Protein AF-A0A852WJI4-F1 (afdb_monomer)

Mean predicted aligned error: 8.85 Å

Sequence (133 aa):
MSVLEDADSLPRRPGNVPADLWHWIVAEVGIDVAQHVDPQVAVVLAARLATRRGPPGTESAEALRLWPWFIDSSRRLAQQQEMMFIECALAAGWTHDQVRTAVLLDTTVELTEHLTELEHQIFREARPPQPYR

Radius of gyration: 20.09 Å; Cα contacts (8 Å, |Δi|>4): 78; chains: 1; bounding box: 49×46×52 Å

Nearest PDB structures (foldseek):
  6tfi-assembly1_A  TM=3.795E-01  e=8.044E+00  Homo sapiens

Structure (mmCIF, N/CA/C/O backbone):
data_AF-A0A852WJI4-F1
#
_entry.id   AF-A0A852WJI4-F1
#
loop_
_atom_site.group_PDB
_atom_site.id
_atom_site.type_symbol
_atom_site.label_atom_id
_atom_site.label_alt_id
_atom_site.label_comp_id
_atom_site.label_asym_id
_atom_site.label_entity_id
_atom_site.label_seq_id
_atom_site.pdbx_PDB_ins_code
_atom_site.Cartn_x
_atom_site.Cartn_y
_atom_site.Cartn_z
_atom_site.occupancy
_atom_site.B_iso_or_equiv
_atom_site.auth_seq_id
_atom_site.auth_comp_id
_atom_site.auth_asym_id
_atom_site.auth_atom_id
_atom_site.pdbx_PDB_model_num
ATOM 1 N N . MET A 1 1 ? -10.199 32.827 -30.785 1.00 37.84 1 MET A N 1
ATOM 2 C CA . MET A 1 1 ? -9.895 32.525 -29.374 1.00 37.84 1 MET A CA 1
ATOM 3 C C . MET A 1 1 ? -9.259 31.155 -29.352 1.00 37.84 1 MET A C 1
ATOM 5 O O . MET A 1 1 ? -9.922 30.197 -29.724 1.00 37.84 1 MET A O 1
ATOM 9 N N . SER A 1 2 ? -7.954 31.120 -29.089 1.00 39.75 2 SER A N 1
ATOM 10 C CA . SER A 1 2 ? -7.150 29.899 -29.094 1.00 39.75 2 SER A CA 1
ATOM 11 C C . SER A 1 2 ? -7.547 29.063 -27.888 1.00 39.75 2 SER A C 1
ATOM 13 O O . SER A 1 2 ? -7.510 29.564 -26.765 1.00 39.75 2 SER A O 1
ATOM 15 N N . VAL A 1 3 ? -7.985 27.832 -28.136 1.00 44.03 3 VAL A N 1
ATOM 16 C CA . VAL A 1 3 ? -8.167 26.828 -27.091 1.00 44.03 3 VAL A CA 1
ATOM 17 C C . VAL A 1 3 ? -6.778 26.557 -26.530 1.00 44.03 3 VAL A C 1
ATOM 19 O O . VAL A 1 3 ? -5.836 26.347 -27.292 1.00 44.03 3 VAL A O 1
ATOM 22 N N . LEU A 1 4 ? -6.655 26.692 -25.216 1.00 41.69 4 LEU A N 1
ATOM 23 C CA . LEU A 1 4 ? -5.450 26.404 -24.459 1.00 41.69 4 LEU A CA 1
ATOM 24 C C . LEU A 1 4 ? -5.042 24.961 -24.759 1.00 41.69 4 LEU A C 1
ATOM 26 O O . LEU A 1 4 ? -5.759 24.024 -24.418 1.00 41.69 4 LEU A O 1
ATOM 30 N N . GLU A 1 5 ? -3.913 24.805 -25.442 1.00 39.12 5 GLU A N 1
ATOM 31 C CA . GLU A 1 5 ? -3.113 23.595 -25.350 1.00 39.12 5 GLU A CA 1
ATOM 32 C C . GLU A 1 5 ? -2.710 23.482 -23.876 1.00 39.12 5 GLU A C 1
ATOM 34 O O . GLU A 1 5 ? -1.830 24.208 -23.409 1.00 39.12 5 GLU A O 1
ATOM 39 N N . ASP A 1 6 ? -3.413 22.631 -23.125 1.00 39.16 6 ASP A N 1
ATOM 40 C CA . ASP A 1 6 ? -2.960 22.146 -21.824 1.00 39.16 6 ASP A CA 1
ATOM 41 C C . ASP A 1 6 ? -1.696 21.318 -22.071 1.00 39.16 6 ASP A C 1
ATOM 43 O O . ASP A 1 6 ? -1.718 20.096 -22.223 1.00 39.16 6 ASP A O 1
ATOM 47 N N . ALA A 1 7 ? -0.583 22.035 -22.189 1.00 39.41 7 ALA A N 1
ATOM 48 C CA . ALA A 1 7 ? 0.751 21.486 -22.175 1.00 39.41 7 ALA A CA 1
ATOM 49 C C . ALA A 1 7 ? 0.937 20.686 -20.879 1.00 39.41 7 ALA A C 1
ATOM 51 O O . ALA A 1 7 ? 0.795 21.223 -19.780 1.00 39.41 7 ALA A O 1
ATOM 52 N N . ASP A 1 8 ? 1.260 19.404 -21.038 1.00 40.72 8 ASP A N 1
ATOM 53 C CA . ASP A 1 8 ? 1.927 18.565 -20.047 1.00 40.72 8 ASP A CA 1
ATOM 54 C C . ASP A 1 8 ? 1.363 18.643 -18.623 1.00 40.72 8 ASP A C 1
ATOM 56 O O . ASP A 1 8 ? 2.056 18.992 -17.662 1.00 40.72 8 ASP A O 1
ATOM 60 N N . SER A 1 9 ? 0.129 18.175 -18.429 1.00 46.62 9 SER A N 1
ATOM 61 C CA . SER A 1 9 ? -0.174 17.550 -17.139 1.00 46.62 9 SER A CA 1
ATOM 62 C C . SER A 1 9 ? 0.574 16.222 -17.096 1.00 46.62 9 SER A C 1
ATOM 64 O O . SER A 1 9 ? 0.044 15.166 -17.440 1.00 46.62 9 SER A O 1
ATOM 66 N N . LEU A 1 10 ? 1.851 16.299 -16.703 1.00 52.00 10 LEU A N 1
ATOM 67 C CA . LEU A 1 10 ? 2.645 15.129 -16.366 1.00 52.00 10 LEU A CA 1
ATOM 68 C C . LEU A 1 10 ? 1.774 14.198 -15.510 1.00 52.00 10 LEU A C 1
ATOM 70 O O . LEU A 1 10 ? 1.115 14.659 -14.568 1.00 52.00 10 LEU A O 1
ATOM 74 N N . PRO A 1 11 ? 1.746 12.899 -15.824 1.00 57.97 11 PRO A N 1
ATOM 75 C CA . PRO A 1 11 ? 0.970 11.932 -15.076 1.00 57.97 11 PRO A CA 1
ATOM 76 C C . PRO A 1 11 ? 1.196 12.065 -13.578 1.00 57.97 11 PRO A C 1
ATOM 78 O O . PRO A 1 11 ? 2.344 12.119 -13.130 1.00 57.97 11 PRO A O 1
ATOM 81 N N . ARG A 1 12 ? 0.116 12.079 -12.786 1.00 74.44 12 ARG A N 1
ATOM 82 C CA . ARG A 1 12 ? 0.241 12.094 -11.325 1.00 74.44 12 ARG A CA 1
ATOM 83 C C . ARG A 1 12 ? 0.915 10.807 -10.858 1.00 74.44 12 ARG A C 1
ATOM 85 O O . ARG A 1 12 ? 0.272 9.774 -10.704 1.00 74.44 12 ARG A O 1
ATOM 92 N N . ARG A 1 13 ? 2.221 10.896 -10.613 1.00 85.94 13 ARG A N 1
ATOM 93 C CA . ARG A 1 13 ? 2.992 9.905 -9.866 1.00 85.94 13 ARG A CA 1
ATOM 94 C C . ARG A 1 13 ? 2.310 9.672 -8.510 1.00 85.94 13 ARG A C 1
ATOM 96 O O . ARG A 1 13 ? 2.069 10.655 -7.8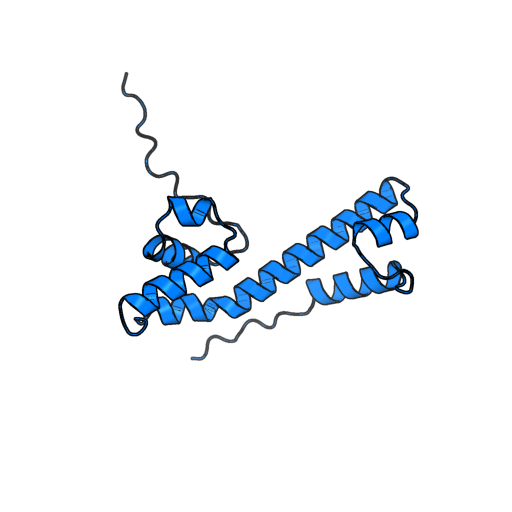00 1.00 85.94 13 ARG A O 1
ATOM 103 N N . PRO A 1 14 ? 2.037 8.421 -8.109 1.00 84.56 14 PRO A N 1
ATOM 104 C CA . PRO A 1 14 ? 1.568 8.135 -6.758 1.00 84.56 14 PRO A CA 1
ATOM 105 C C . PRO A 1 14 ? 2.586 8.628 -5.722 1.00 84.56 14 PRO A C 1
ATOM 107 O O . PRO A 1 14 ? 3.792 8.438 -5.885 1.00 84.56 14 PRO A O 1
ATOM 110 N N . GLY A 1 15 ? 2.118 9.279 -4.653 1.00 81.12 15 GLY A N 1
ATOM 111 C CA . GLY A 1 15 ? 2.992 10.005 -3.720 1.00 81.12 15 GLY A CA 1
ATOM 112 C C . GLY A 1 15 ? 4.092 9.146 -3.079 1.00 81.12 15 GLY A C 1
ATOM 113 O O . GLY A 1 15 ? 5.196 9.640 -2.853 1.00 81.12 15 GLY A O 1
ATOM 114 N N . ASN A 1 16 ? 3.812 7.860 -2.864 1.00 81.75 16 ASN A N 1
ATOM 115 C CA . ASN A 1 16 ? 4.705 6.867 -2.263 1.00 81.75 16 ASN A CA 1
ATOM 116 C C . ASN A 1 16 ? 5.682 6.196 -3.250 1.00 81.75 16 ASN A C 1
ATOM 118 O O . ASN A 1 16 ? 6.584 5.492 -2.807 1.00 81.75 16 ASN A O 1
ATOM 122 N N . VAL A 1 17 ? 5.541 6.388 -4.566 1.00 87.12 17 VAL A N 1
ATOM 123 C CA . VAL A 1 17 ? 6.418 5.756 -5.574 1.00 87.12 17 VAL A CA 1
ATOM 124 C C . VAL A 1 17 ? 7.597 6.682 -5.885 1.00 87.12 17 VAL A C 1
ATOM 126 O O . VAL A 1 17 ? 7.336 7.805 -6.298 1.00 87.12 17 VAL A O 1
ATOM 129 N N . PRO A 1 18 ? 8.876 6.280 -5.7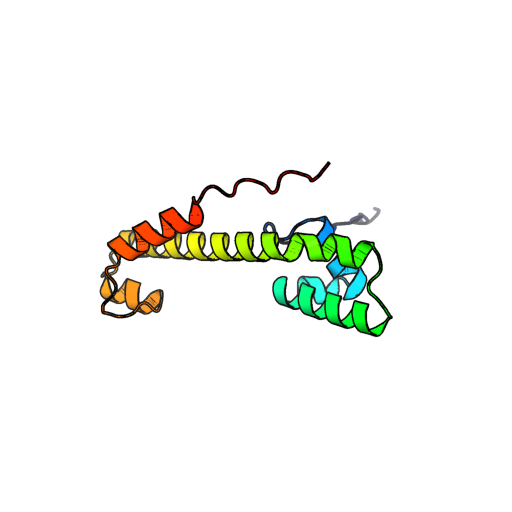70 1.00 89.19 18 PRO A N 1
ATOM 130 C CA . PRO A 1 18 ? 10.019 7.121 -6.154 1.00 89.19 18 PRO A CA 1
ATOM 131 C C . PRO A 1 18 ? 9.909 7.679 -7.578 1.00 89.19 18 PRO A C 1
ATOM 133 O O . PRO A 1 18 ? 9.448 6.978 -8.475 1.00 89.19 18 PRO A O 1
ATOM 136 N N . ALA A 1 19 ? 10.372 8.912 -7.806 1.00 88.88 19 ALA A N 1
ATOM 137 C CA . ALA A 1 19 ? 10.295 9.551 -9.123 1.00 88.88 19 ALA A CA 1
ATOM 138 C C . ALA A 1 19 ? 11.020 8.748 -10.213 1.00 88.88 19 ALA A C 1
ATOM 140 O O . ALA A 1 19 ? 10.416 8.445 -11.237 1.00 88.88 19 ALA A O 1
ATOM 141 N N . ASP A 1 20 ? 12.259 8.326 -9.961 1.00 89.38 20 ASP A N 1
ATOM 142 C CA . ASP A 1 20 ? 13.052 7.574 -10.942 1.00 89.38 20 ASP A CA 1
ATOM 143 C C . ASP A 1 20 ? 12.461 6.186 -11.218 1.00 89.38 20 ASP A C 1
ATOM 145 O O . ASP A 1 20 ? 12.415 5.743 -12.365 1.00 89.38 20 ASP A O 1
ATOM 149 N N . LEU A 1 21 ? 11.916 5.528 -10.185 1.00 90.69 21 LEU A N 1
ATOM 150 C CA . LEU A 1 21 ? 11.190 4.268 -10.354 1.00 90.69 21 LEU A CA 1
ATOM 151 C C . LEU A 1 21 ? 9.935 4.473 -11.214 1.00 90.69 21 LEU A C 1
ATOM 153 O O . LEU A 1 21 ? 9.670 3.674 -12.106 1.00 90.69 21 LEU A O 1
ATOM 157 N N . TRP A 1 22 ? 9.182 5.549 -10.975 1.00 91.44 22 TRP A N 1
ATOM 158 C CA . TRP A 1 22 ? 7.987 5.878 -11.749 1.00 91.44 22 TRP A CA 1
ATOM 159 C C . TRP A 1 22 ? 8.304 6.192 -13.212 1.00 91.44 22 TRP A C 1
ATOM 161 O O . TRP A 1 22 ? 7.644 5.660 -14.101 1.00 91.44 22 TRP A O 1
ATOM 171 N N . HIS A 1 23 ? 9.333 7.000 -13.478 1.00 91.19 23 HIS A N 1
ATOM 172 C CA . HIS A 1 23 ? 9.770 7.291 -14.844 1.00 91.19 23 HIS A CA 1
ATOM 173 C C . HIS A 1 23 ? 10.162 6.017 -15.592 1.00 91.19 23 HIS A C 1
ATOM 175 O O . HIS A 1 23 ? 9.740 5.824 -16.731 1.00 91.19 23 HIS A O 1
ATOM 181 N N . TRP A 1 24 ? 10.898 5.119 -14.934 1.00 92.75 24 TRP A N 1
ATOM 182 C CA . TRP A 1 24 ? 11.266 3.838 -15.526 1.00 92.75 24 TRP A CA 1
ATOM 183 C C . TRP A 1 24 ? 10.049 2.938 -15.793 1.00 92.75 24 TRP A C 1
ATOM 185 O O . TRP A 1 24 ? 9.932 2.389 -16.887 1.00 92.75 24 TRP A O 1
ATOM 195 N N . ILE A 1 25 ? 9.097 2.834 -14.854 1.00 91.94 25 ILE A N 1
ATOM 196 C CA . ILE A 1 25 ? 7.835 2.104 -15.077 1.00 91.94 25 ILE A CA 1
ATOM 197 C C . ILE A 1 25 ? 7.139 2.635 -16.334 1.00 91.94 25 ILE A C 1
ATOM 199 O O . ILE A 1 25 ? 6.809 1.860 -17.230 1.00 91.94 25 ILE A O 1
ATOM 203 N N . VAL A 1 26 ? 6.938 3.953 -16.416 1.00 92.75 26 VAL A N 1
ATOM 204 C CA . VAL A 1 26 ? 6.244 4.596 -17.540 1.00 92.75 26 VAL A CA 1
ATOM 205 C C . VAL A 1 26 ? 6.971 4.345 -18.862 1.00 92.75 26 VAL A C 1
ATOM 207 O O . VAL A 1 26 ? 6.312 4.083 -19.868 1.00 92.75 26 VAL A O 1
ATOM 210 N N . ALA A 1 27 ? 8.306 4.364 -18.864 1.00 90.88 27 ALA A N 1
ATOM 211 C CA . ALA A 1 27 ? 9.109 4.058 -20.045 1.00 90.88 27 ALA A CA 1
ATOM 212 C C . ALA A 1 27 ? 8.955 2.598 -20.513 1.00 90.88 27 ALA A C 1
ATOM 214 O O . ALA A 1 27 ? 8.956 2.330 -21.717 1.00 90.88 27 ALA A O 1
ATOM 215 N N . GLU A 1 28 ? 8.799 1.647 -19.587 1.00 91.88 28 GLU A N 1
ATOM 216 C CA . GLU A 1 28 ? 8.697 0.224 -19.926 1.00 91.88 28 GLU A CA 1
ATOM 217 C C . GLU A 1 28 ? 7.281 -0.218 -20.307 1.00 91.88 28 GLU A C 1
ATOM 219 O O . GLU A 1 28 ? 7.108 -0.897 -21.323 1.00 91.88 28 GLU A O 1
ATOM 224 N N . VAL A 1 29 ? 6.271 0.131 -19.501 1.00 92.12 29 VAL A N 1
ATOM 225 C CA . VAL A 1 29 ? 4.886 -0.351 -19.689 1.00 92.12 29 VAL A CA 1
ATOM 226 C C . VAL A 1 29 ? 3.984 0.644 -20.420 1.00 92.12 29 VAL A C 1
ATOM 228 O O . VAL A 1 29 ? 2.882 0.275 -20.820 1.00 92.12 29 VAL A O 1
ATOM 231 N N . GLY A 1 30 ? 4.442 1.880 -20.627 1.00 91.44 30 GLY A N 1
ATOM 232 C CA . GLY A 1 30 ? 3.624 2.964 -21.161 1.00 91.44 30 GLY A CA 1
ATOM 233 C C . GLY A 1 30 ? 2.712 3.583 -20.102 1.00 91.44 30 GLY A C 1
ATOM 234 O O . GLY A 1 30 ? 2.344 2.955 -19.104 1.00 91.44 30 GLY A O 1
ATOM 235 N N . ILE A 1 31 ? 2.342 4.847 -20.315 1.00 89.06 31 ILE A N 1
ATOM 236 C CA . ILE A 1 31 ? 1.660 5.616 -19.276 1.00 89.06 31 ILE A CA 1
ATOM 237 C C . ILE A 1 31 ? 0.247 5.119 -18.966 1.00 89.06 31 ILE A C 1
ATOM 239 O O . ILE A 1 31 ? -0.134 5.044 -17.798 1.00 89.06 31 ILE A O 1
ATOM 243 N N . ASP A 1 32 ? -0.493 4.719 -19.999 1.00 88.31 32 ASP A N 1
ATOM 2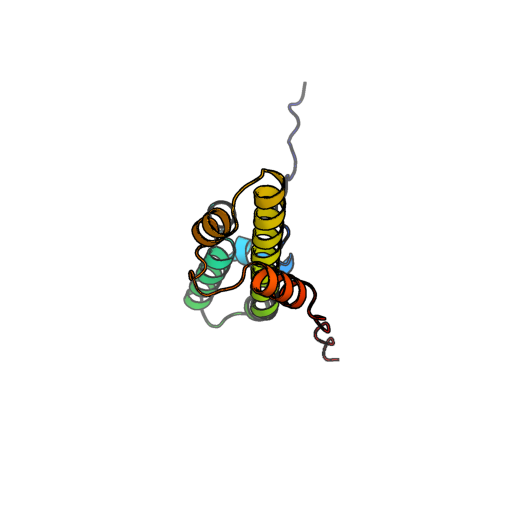44 C CA . ASP A 1 32 ? -1.863 4.235 -19.851 1.00 88.31 32 ASP A CA 1
ATOM 245 C C . ASP A 1 32 ? -1.904 3.008 -18.941 1.00 88.31 32 ASP A C 1
ATOM 247 O O . ASP A 1 32 ? -2.750 2.909 -18.059 1.00 88.31 32 ASP A O 1
ATOM 251 N N . VAL A 1 33 ? -0.942 2.093 -19.083 1.00 88.81 33 VAL A N 1
ATOM 252 C CA . VAL A 1 33 ? -0.851 0.922 -18.206 1.00 88.81 33 VAL A CA 1
ATOM 253 C C . VAL A 1 33 ? -0.455 1.346 -16.797 1.00 88.81 33 VAL A C 1
ATOM 255 O O . VAL A 1 33 ? -1.116 0.949 -15.841 1.00 88.81 33 VAL A O 1
ATOM 258 N N . ALA A 1 34 ? 0.583 2.176 -16.661 1.00 90.44 34 ALA A N 1
ATOM 259 C CA . ALA A 1 34 ? 1.117 2.582 -15.363 1.00 90.44 34 ALA A CA 1
ATOM 260 C C . ALA A 1 34 ? 0.075 3.277 -14.467 1.00 90.44 34 ALA A C 1
ATOM 262 O O . ALA A 1 34 ? 0.108 3.099 -13.253 1.00 90.44 34 ALA A O 1
ATOM 263 N N . GLN A 1 35 ? -0.856 4.043 -15.043 1.00 89.56 35 GLN A N 1
ATOM 264 C CA . GLN A 1 35 ? -1.893 4.761 -14.290 1.00 89.56 35 GLN A CA 1
ATOM 265 C C . GLN A 1 35 ? -3.077 3.892 -13.845 1.00 89.56 35 GLN A C 1
ATOM 267 O O . GLN A 1 35 ? -3.755 4.249 -12.883 1.00 89.56 35 GLN A O 1
ATOM 272 N N . HIS A 1 36 ? -3.355 2.789 -14.544 1.00 89.62 36 HIS A N 1
ATOM 273 C CA . HIS A 1 36 ? -4.554 1.974 -14.311 1.00 89.62 36 HIS A CA 1
ATOM 274 C C . HIS A 1 36 ? -4.288 0.713 -13.486 1.00 89.62 36 HIS A C 1
ATOM 276 O O . HIS A 1 36 ? -5.230 0.006 -13.126 1.00 89.62 36 HIS A O 1
ATOM 282 N N . VAL A 1 37 ? -3.024 0.415 -13.191 1.00 89.81 37 VAL A N 1
ATOM 283 C CA . VAL A 1 37 ? -2.636 -0.736 -12.374 1.00 89.81 37 VAL A CA 1
ATOM 284 C C . VAL A 1 37 ? -2.018 -0.280 -11.064 1.00 89.81 37 VAL A C 1
ATOM 286 O O . VAL A 1 37 ? -1.461 0.812 -10.963 1.00 89.81 37 VAL A O 1
ATOM 289 N N . ASP A 1 38 ? -2.094 -1.147 -10.056 1.00 90.12 38 ASP A N 1
ATOM 290 C CA . ASP A 1 38 ? -1.377 -0.924 -8.808 1.00 90.12 38 ASP A CA 1
ATOM 291 C C . ASP A 1 38 ? 0.127 -0.694 -9.088 1.00 90.12 38 ASP A C 1
ATOM 293 O O . ASP A 1 38 ? 0.723 -1.445 -9.872 1.00 90.12 38 ASP A O 1
ATOM 297 N N . PRO A 1 39 ? 0.778 0.311 -8.477 1.00 89.75 39 PRO A N 1
ATOM 298 C CA . PRO A 1 39 ? 2.161 0.637 -8.811 1.00 89.75 39 PRO A CA 1
ATOM 299 C C . PRO A 1 39 ? 3.163 -0.490 -8.519 1.00 89.75 39 PRO A C 1
ATOM 301 O O . PRO A 1 39 ? 4.176 -0.590 -9.211 1.00 89.75 39 PRO A O 1
ATOM 304 N N . GLN A 1 40 ? 2.900 -1.374 -7.548 1.00 91.75 40 GLN A N 1
ATOM 305 C CA . GLN A 1 40 ? 3.738 -2.556 -7.312 1.00 91.75 40 GLN A CA 1
ATOM 306 C C . GLN A 1 40 ? 3.599 -3.562 -8.458 1.00 91.75 40 GLN A C 1
ATOM 308 O O . GLN A 1 40 ? 4.598 -4.119 -8.919 1.00 91.75 40 GLN A O 1
ATOM 313 N N . VAL A 1 41 ? 2.382 -3.741 -8.979 1.00 92.75 41 VAL A N 1
ATOM 314 C CA . VAL A 1 41 ? 2.136 -4.546 -10.184 1.00 92.75 41 VAL A CA 1
ATOM 315 C C . VAL A 1 41 ? 2.825 -3.922 -11.400 1.00 92.75 41 VAL A C 1
ATOM 317 O O . VAL A 1 41 ? 3.459 -4.641 -12.176 1.00 92.75 41 VAL A O 1
ATOM 320 N N . ALA A 1 42 ? 2.777 -2.594 -11.540 1.00 92.75 42 ALA A N 1
ATOM 321 C CA . ALA A 1 42 ? 3.436 -1.875 -12.628 1.00 92.75 42 ALA A CA 1
ATOM 322 C C . ALA A 1 42 ? 4.954 -2.134 -12.659 1.00 92.75 42 ALA A C 1
ATOM 324 O O . ALA A 1 42 ? 5.503 -2.396 -13.730 1.00 92.75 42 ALA A O 1
ATOM 325 N N . VAL A 1 43 ? 5.623 -2.151 -11.496 1.00 92.31 43 VAL A N 1
ATOM 326 C CA . VAL A 1 43 ? 7.056 -2.497 -11.385 1.00 92.31 43 VAL A CA 1
ATOM 327 C C . VAL A 1 43 ? 7.336 -3.913 -11.882 1.00 92.31 43 VAL A C 1
ATOM 329 O O . VAL A 1 43 ? 8.287 -4.127 -12.634 1.00 92.31 43 VAL A O 1
ATOM 332 N N . VAL A 1 44 ? 6.512 -4.891 -11.494 1.00 92.69 44 VAL A N 1
ATOM 333 C CA . VAL A 1 44 ? 6.686 -6.291 -11.917 1.00 92.69 44 VAL A CA 1
ATOM 334 C C . VAL A 1 44 ? 6.504 -6.433 -13.431 1.00 92.69 44 VAL A C 1
ATOM 336 O O . VAL A 1 44 ? 7.283 -7.131 -14.087 1.00 92.69 44 VAL A O 1
ATOM 339 N N . LEU A 1 45 ? 5.509 -5.749 -14.003 1.00 93.38 45 LEU A N 1
ATOM 340 C CA . LEU A 1 45 ? 5.281 -5.722 -15.448 1.00 93.38 45 LEU A CA 1
ATOM 341 C C . LEU A 1 45 ? 6.455 -5.070 -16.189 1.00 93.38 45 LEU A C 1
ATOM 343 O O . LEU A 1 45 ? 6.960 -5.659 -17.148 1.00 93.38 45 LEU A O 1
ATOM 347 N N . ALA A 1 46 ? 6.934 -3.920 -15.710 1.00 91.88 46 ALA A N 1
ATOM 348 C CA . ALA A 1 46 ? 8.092 -3.223 -16.263 1.00 91.88 46 ALA A CA 1
ATOM 349 C C . ALA A 1 46 ? 9.343 -4.112 -16.243 1.00 91.88 46 ALA A C 1
ATOM 351 O O . ALA A 1 46 ? 9.976 -4.321 -17.278 1.00 91.88 46 ALA A O 1
ATOM 352 N N . ALA A 1 47 ? 9.635 -4.754 -15.107 1.00 90.81 47 ALA A N 1
ATOM 353 C CA . ALA A 1 47 ? 10.766 -5.672 -14.976 1.00 90.81 47 ALA A CA 1
ATOM 354 C C . ALA A 1 47 ? 10.653 -6.855 -15.950 1.00 90.81 47 ALA A C 1
ATOM 356 O O . ALA A 1 47 ? 11.640 -7.275 -16.567 1.00 90.81 47 ALA A O 1
ATOM 357 N N . ARG A 1 48 ? 9.438 -7.391 -16.129 1.00 90.75 48 ARG A N 1
ATOM 358 C CA . ARG A 1 48 ? 9.186 -8.494 -17.059 1.00 90.75 48 ARG A CA 1
ATOM 359 C C . ARG A 1 48 ? 9.394 -8.078 -18.515 1.00 90.75 48 ARG A C 1
ATOM 361 O O . ARG A 1 48 ? 9.932 -8.885 -19.274 1.00 90.75 48 ARG A O 1
ATOM 368 N N . LEU A 1 49 ? 8.976 -6.874 -18.907 1.00 90.50 49 LEU A N 1
ATOM 369 C CA . LEU A 1 49 ? 9.180 -6.343 -20.258 1.00 90.50 49 LEU A CA 1
ATOM 370 C C . LEU A 1 49 ? 10.656 -6.043 -20.530 1.00 90.50 49 LEU A C 1
ATOM 372 O O . LEU A 1 49 ? 11.172 -6.508 -21.548 1.00 90.50 49 LEU A O 1
ATOM 376 N N . ALA A 1 50 ? 11.345 -5.393 -19.590 1.00 88.31 50 ALA A N 1
ATOM 377 C CA . ALA A 1 50 ? 12.780 -5.131 -19.672 1.00 88.31 50 ALA A CA 1
ATOM 378 C C . ALA A 1 50 ? 13.571 -6.435 -19.886 1.00 88.31 50 ALA A C 1
ATOM 380 O O . ALA A 1 50 ? 14.351 -6.549 -20.829 1.00 88.31 50 ALA A O 1
ATOM 381 N N . THR A 1 51 ? 13.265 -7.481 -19.106 1.00 86.31 51 THR A N 1
ATOM 382 C CA . THR A 1 51 ? 13.916 -8.803 -19.229 1.00 86.31 51 THR A CA 1
ATOM 383 C C . THR A 1 51 ? 13.678 -9.470 -20.591 1.00 86.31 51 THR A C 1
ATOM 385 O O . THR A 1 51 ? 14.527 -10.216 -21.075 1.00 86.31 51 THR A O 1
ATOM 388 N N . ARG A 1 52 ? 12.522 -9.241 -21.234 1.00 85.56 52 ARG A N 1
ATOM 389 C CA . ARG A 1 52 ? 12.239 -9.807 -22.568 1.00 85.56 52 ARG A CA 1
ATOM 390 C C . ARG A 1 52 ? 13.073 -9.158 -23.673 1.00 85.56 52 ARG A C 1
ATOM 392 O O . ARG A 1 52 ? 13.289 -9.799 -24.697 1.00 85.56 52 ARG A O 1
ATOM 399 N N . ARG A 1 53 ? 13.506 -7.907 -23.488 1.00 80.94 53 ARG A N 1
ATOM 400 C CA . ARG A 1 53 ? 14.308 -7.157 -24.467 1.00 80.94 53 ARG A CA 1
ATOM 401 C C . ARG A 1 53 ? 15.802 -7.491 -24.387 1.00 80.94 53 ARG A C 1
ATOM 403 O O . ARG A 1 53 ? 16.531 -7.199 -25.329 1.00 80.94 53 ARG A O 1
ATOM 410 N N . GLY A 1 54 ? 16.246 -8.135 -23.306 1.00 74.38 54 GLY A N 1
ATOM 411 C CA . GLY A 1 54 ? 17.634 -8.534 -23.086 1.00 74.38 54 GLY A CA 1
ATOM 412 C C . GLY A 1 54 ? 18.038 -8.396 -21.615 1.00 74.38 54 GLY A C 1
ATOM 413 O O . GLY A 1 54 ? 17.173 -8.236 -20.751 1.00 74.38 54 GLY A O 1
ATOM 414 N N . PRO A 1 55 ? 19.345 -8.468 -21.303 1.00 72.06 55 PRO A N 1
ATOM 415 C CA . PRO A 1 55 ? 19.844 -8.141 -19.973 1.00 72.06 55 PRO A CA 1
ATOM 416 C C . PRO A 1 55 ? 19.402 -6.723 -19.580 1.00 72.06 55 PRO A C 1
ATOM 418 O O . PRO A 1 55 ? 19.460 -5.829 -20.429 1.00 72.06 55 PRO A O 1
ATOM 421 N N . PRO A 1 56 ? 18.977 -6.494 -18.325 1.00 70.75 56 PRO A N 1
ATOM 422 C CA . PRO A 1 56 ? 18.589 -5.164 -17.878 1.00 70.75 56 PRO A CA 1
ATOM 423 C C . PRO A 1 56 ? 19.757 -4.191 -18.067 1.00 70.75 56 PRO A C 1
ATOM 425 O O . PRO A 1 56 ? 20.872 -4.449 -17.609 1.00 70.75 56 PRO A O 1
ATOM 428 N N . GLY A 1 57 ? 19.491 -3.079 -18.754 1.00 76.88 57 GLY A N 1
ATOM 429 C CA . GLY A 1 57 ? 20.437 -1.972 -18.859 1.00 76.88 57 GLY A CA 1
ATOM 430 C C . GLY A 1 57 ? 20.649 -1.289 -17.505 1.00 76.88 57 GLY A C 1
ATOM 431 O O . GLY A 1 57 ? 19.920 -1.541 -16.541 1.00 76.88 57 GLY A O 1
ATOM 432 N N . THR A 1 58 ? 21.632 -0.392 -17.434 1.00 81.62 58 THR A N 1
ATOM 433 C CA . THR A 1 58 ? 21.976 0.353 -16.210 1.00 81.62 58 THR A CA 1
ATOM 434 C C . THR A 1 58 ? 20.763 1.062 -15.598 1.00 81.62 58 THR A C 1
ATOM 436 O O . THR A 1 58 ? 20.567 0.986 -14.390 1.00 81.62 58 THR A O 1
ATOM 439 N N . GLU A 1 59 ? 19.889 1.638 -16.427 1.00 78.94 59 GLU A N 1
ATOM 440 C CA . GLU A 1 59 ? 18.659 2.319 -15.995 1.00 78.94 59 GLU A CA 1
ATOM 441 C C . GLU A 1 59 ? 17.687 1.383 -15.259 1.00 78.94 59 GLU A C 1
ATOM 443 O O . GLU A 1 59 ? 17.167 1.724 -14.198 1.00 78.94 59 GLU A O 1
ATOM 448 N N . SER A 1 60 ? 17.485 0.160 -15.768 1.00 84.12 60 SER A N 1
ATOM 449 C CA . SER A 1 60 ? 16.640 -0.841 -15.101 1.00 84.12 60 SER A CA 1
ATOM 450 C C . SER A 1 60 ? 17.232 -1.263 -13.756 1.00 84.12 60 SER A C 1
ATOM 452 O O . SER A 1 60 ? 16.503 -1.451 -12.783 1.00 84.12 60 SER A O 1
ATOM 454 N N . ALA A 1 61 ? 18.558 -1.408 -13.684 1.00 86.12 61 ALA A N 1
ATOM 455 C CA . ALA A 1 61 ? 19.240 -1.761 -12.444 1.00 86.12 61 ALA A CA 1
ATOM 456 C C . ALA A 1 61 ? 19.140 -0.639 -11.397 1.00 86.12 61 ALA A C 1
ATOM 458 O O . ALA A 1 61 ? 18.913 -0.920 -10.221 1.00 86.12 61 ALA A O 1
ATOM 459 N N . GLU A 1 62 ? 19.278 0.621 -11.807 1.00 86.69 62 GLU A N 1
ATOM 460 C CA . GLU A 1 62 ? 19.142 1.787 -10.930 1.00 86.69 62 GLU A CA 1
ATOM 461 C C . GLU A 1 62 ? 17.710 1.967 -10.425 1.00 86.69 62 GLU A C 1
ATOM 463 O O . GLU A 1 62 ? 17.513 2.123 -9.219 1.00 86.69 62 GLU A O 1
ATOM 468 N N . ALA A 1 63 ? 16.710 1.835 -11.299 1.00 85.50 63 ALA A N 1
ATOM 469 C CA . ALA A 1 63 ? 15.309 1.882 -10.897 1.00 85.50 63 ALA A CA 1
ATOM 470 C C . ALA A 1 63 ? 14.974 0.768 -9.887 1.00 85.50 63 ALA A C 1
ATOM 472 O O . ALA A 1 63 ? 14.401 1.030 -8.828 1.00 85.50 63 ALA A O 1
ATOM 473 N N . LEU A 1 64 ? 15.402 -0.473 -10.149 1.00 89.25 64 LEU A N 1
ATOM 474 C CA . LEU A 1 64 ? 15.132 -1.607 -9.259 1.00 89.25 64 LEU A CA 1
ATOM 475 C C . LEU A 1 64 ? 15.864 -1.523 -7.910 1.00 89.25 64 LEU A C 1
ATOM 477 O O . LEU A 1 64 ? 15.391 -2.118 -6.940 1.00 89.25 64 LEU A O 1
ATOM 481 N N . ARG A 1 65 ? 16.949 -0.743 -7.779 1.00 90.50 65 ARG A N 1
ATOM 482 C CA . ARG A 1 65 ? 17.561 -0.461 -6.462 1.00 90.50 65 ARG A CA 1
ATOM 483 C C . ARG A 1 65 ? 16.609 0.274 -5.516 1.00 90.50 65 ARG A C 1
ATOM 485 O O . ARG A 1 65 ? 16.776 0.169 -4.304 1.00 90.50 65 ARG A O 1
ATOM 492 N N . LEU A 1 66 ? 15.604 0.974 -6.043 1.00 89.12 66 LEU A N 1
ATOM 493 C CA . LEU A 1 66 ? 14.593 1.681 -5.252 1.00 89.12 66 LEU A CA 1
ATOM 494 C C . LEU A 1 66 ? 13.450 0.766 -4.783 1.00 89.12 66 LEU A C 1
ATOM 496 O O . LEU A 1 66 ? 12.652 1.169 -3.935 1.00 89.12 66 LEU A O 1
ATOM 500 N N . TRP A 1 67 ? 13.373 -0.471 -5.288 1.00 88.81 67 TRP A N 1
ATOM 501 C CA . TRP A 1 67 ? 12.296 -1.410 -4.971 1.00 88.81 67 TRP A CA 1
ATOM 502 C C . TRP A 1 67 ? 12.149 -1.716 -3.470 1.00 88.81 67 TRP A C 1
ATOM 504 O O . TRP A 1 67 ? 11.029 -1.610 -2.967 1.00 88.81 67 TRP A O 1
ATOM 514 N N . PRO A 1 68 ? 13.223 -2.018 -2.707 1.00 89.12 68 PRO A N 1
ATOM 515 C CA . PRO A 1 68 ? 13.087 -2.293 -1.276 1.00 89.12 68 PRO A CA 1
ATOM 516 C C . PRO A 1 68 ? 12.519 -1.103 -0.497 1.00 89.12 68 PRO A C 1
ATOM 518 O O . PRO A 1 68 ? 11.683 -1.284 0.387 1.00 89.12 68 PRO A O 1
ATOM 521 N N . TRP A 1 69 ? 12.935 0.117 -0.853 1.00 86.00 69 TRP A N 1
ATOM 522 C CA . TRP A 1 69 ? 12.416 1.340 -0.242 1.00 86.00 69 TRP A CA 1
ATOM 523 C C . TRP A 1 69 ? 10.939 1.543 -0.572 1.00 86.00 69 TRP A C 1
ATOM 525 O O . TRP A 1 69 ? 10.150 1.878 0.307 1.00 86.00 69 TRP A O 1
ATOM 535 N N . PHE A 1 70 ? 10.546 1.299 -1.823 1.00 89.75 70 PHE A N 1
ATOM 536 C CA . PHE A 1 70 ? 9.158 1.449 -2.240 1.00 89.75 70 PHE A CA 1
ATOM 537 C C . PHE A 1 70 ? 8.226 0.450 -1.532 1.00 89.75 70 PHE A C 1
ATOM 539 O O . PHE A 1 70 ? 7.142 0.833 -1.083 1.00 89.75 70 PHE A O 1
ATOM 546 N N . ILE A 1 71 ? 8.660 -0.804 -1.357 1.00 89.94 71 ILE A N 1
ATOM 547 C CA . ILE A 1 71 ? 7.923 -1.804 -0.570 1.00 89.94 71 ILE A CA 1
ATOM 548 C C . ILE A 1 71 ? 7.784 -1.367 0.890 1.00 89.94 71 ILE A C 1
ATOM 550 O O . ILE A 1 71 ? 6.684 -1.423 1.440 1.00 89.94 71 ILE A O 1
ATOM 554 N N . ASP A 1 72 ? 8.867 -0.892 1.508 1.00 87.19 72 ASP A N 1
ATOM 555 C CA . ASP A 1 72 ? 8.832 -0.414 2.891 1.00 87.19 72 ASP A CA 1
ATOM 556 C C . ASP A 1 72 ? 7.902 0.797 3.060 1.00 87.19 72 ASP A C 1
ATOM 558 O O . ASP A 1 72 ? 7.052 0.803 3.949 1.00 87.19 72 ASP A O 1
ATOM 562 N N . SER A 1 73 ? 8.000 1.788 2.169 1.00 86.19 73 SER A N 1
ATOM 563 C CA . SER A 1 73 ? 7.133 2.971 2.176 1.00 86.19 73 SER A CA 1
ATOM 564 C C . SER A 1 73 ? 5.659 2.602 1.983 1.00 86.19 73 SER A C 1
ATOM 566 O O . SER A 1 73 ? 4.802 3.109 2.705 1.00 86.19 73 SER A O 1
ATOM 568 N N . SER A 1 74 ? 5.359 1.674 1.070 1.00 88.88 74 SER A N 1
ATOM 569 C CA . SER A 1 74 ? 3.989 1.194 0.838 1.00 88.88 74 SER A CA 1
ATOM 570 C C . SER A 1 74 ? 3.425 0.462 2.055 1.00 88.88 74 SER A C 1
ATOM 572 O O . SER A 1 74 ? 2.277 0.687 2.428 1.00 88.88 74 SER A O 1
ATOM 574 N N . ARG A 1 75 ? 4.243 -0.367 2.716 1.0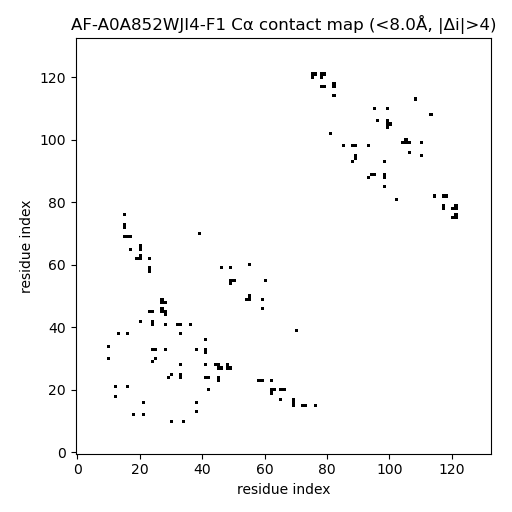0 90.06 75 ARG A N 1
ATOM 575 C CA . ARG A 1 75 ? 3.863 -1.039 3.963 1.00 90.06 75 ARG A CA 1
ATOM 576 C C . ARG A 1 75 ? 3.554 -0.034 5.073 1.00 90.06 75 ARG A C 1
ATOM 578 O O . ARG A 1 75 ? 2.521 -0.164 5.720 1.00 90.06 75 ARG A O 1
ATOM 585 N N . ARG A 1 76 ? 4.410 0.976 5.269 1.00 88.88 76 ARG A N 1
ATOM 586 C CA . ARG A 1 76 ? 4.176 2.025 6.276 1.00 88.88 76 ARG A CA 1
ATOM 587 C C . ARG A 1 76 ? 2.909 2.817 5.994 1.00 88.88 76 ARG A C 1
ATOM 589 O O . ARG A 1 76 ? 2.178 3.126 6.924 1.00 88.88 76 ARG A O 1
ATOM 596 N N . LEU A 1 77 ? 2.635 3.123 4.726 1.00 88.81 77 LEU A N 1
ATOM 597 C CA . LEU A 1 77 ? 1.407 3.813 4.342 1.00 88.81 77 LEU A CA 1
ATOM 598 C C . LEU A 1 77 ? 0.165 2.981 4.692 1.00 88.81 77 LEU A C 1
ATOM 600 O O . LEU A 1 77 ? -0.780 3.525 5.254 1.00 88.81 77 LEU A O 1
ATOM 604 N N . ALA A 1 78 ? 0.182 1.674 4.417 1.00 91.25 78 ALA A N 1
ATOM 605 C CA . ALA A 1 78 ? -0.911 0.779 4.795 1.00 91.25 78 ALA A CA 1
ATOM 606 C C . ALA A 1 78 ? -1.104 0.730 6.322 1.00 91.25 78 ALA A C 1
ATOM 608 O O . ALA A 1 78 ? -2.222 0.888 6.802 1.00 91.25 78 ALA A O 1
ATOM 609 N N . GLN A 1 79 ? -0.012 0.616 7.086 1.00 93.69 79 GLN A N 1
ATOM 610 C CA . GLN A 1 79 ? -0.045 0.646 8.555 1.00 93.69 79 GLN A CA 1
ATOM 611 C C . GLN A 1 79 ? -0.605 1.972 9.096 1.00 93.69 79 GLN A C 1
ATOM 613 O O . GLN A 1 79 ? -1.419 1.970 10.014 1.00 93.69 79 GLN A O 1
ATOM 618 N N . GLN A 1 80 ? -0.220 3.111 8.509 1.00 92.88 80 GLN A N 1
ATOM 619 C CA . GLN A 1 80 ? -0.762 4.428 8.868 1.00 92.88 80 GLN A CA 1
ATOM 620 C C . GLN A 1 80 ? -2.263 4.534 8.584 1.00 92.88 80 GLN A C 1
ATOM 622 O O . GLN A 1 80 ? -3.004 5.094 9.390 1.00 92.88 80 GLN A O 1
ATOM 627 N N . GLN A 1 81 ? -2.716 4.012 7.441 1.00 94.00 81 GLN A N 1
ATOM 628 C CA . GLN A 1 81 ? -4.134 3.996 7.080 1.00 94.00 81 GLN A CA 1
ATOM 629 C C . GLN A 1 81 ? -4.948 3.110 8.025 1.00 94.00 81 GLN A C 1
ATOM 631 O O . GLN A 1 81 ? -6.043 3.498 8.423 1.00 94.00 81 GLN A O 1
ATOM 636 N N . GLU A 1 82 ? -4.407 1.956 8.413 1.00 96.81 82 GLU A N 1
ATOM 637 C CA . GLU A 1 82 ? -5.029 1.062 9.386 1.00 96.81 82 GLU A CA 1
ATOM 638 C C . GLU A 1 82 ? -5.135 1.714 10.771 1.00 96.81 82 GLU A C 1
ATOM 640 O O . GLU A 1 82 ? -6.216 1.734 11.356 1.00 96.81 82 GLU A O 1
ATOM 645 N N . MET A 1 83 ? -4.052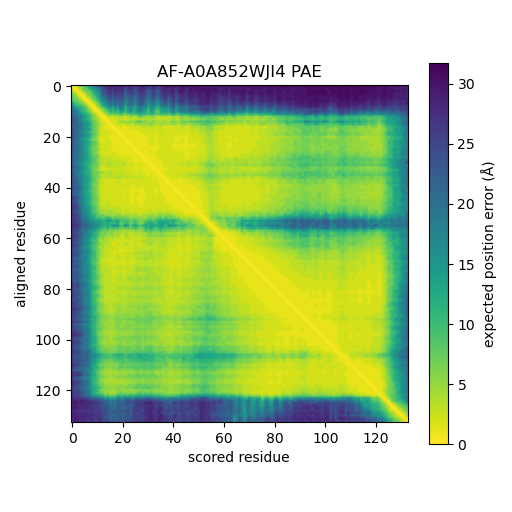 2.326 11.260 1.00 96.06 83 MET A N 1
ATOM 646 C CA . MET A 1 83 ? -4.037 3.057 12.532 1.00 96.06 83 MET A CA 1
ATOM 647 C C . MET A 1 83 ? -5.087 4.180 12.544 1.00 96.06 83 MET A C 1
ATOM 649 O O . MET A 1 83 ? -5.921 4.237 13.445 1.00 96.06 83 MET A O 1
ATOM 653 N N . MET A 1 84 ? -5.125 5.002 11.487 1.00 96.50 84 MET A N 1
ATOM 654 C CA . MET A 1 84 ? -6.124 6.065 11.318 1.00 96.50 84 MET A CA 1
ATOM 655 C C . MET A 1 84 ? -7.556 5.511 11.285 1.00 96.50 84 MET A C 1
ATOM 657 O O . MET A 1 84 ? -8.466 6.085 11.882 1.00 96.50 84 MET A O 1
ATOM 661 N N . PHE A 1 85 ? -7.775 4.388 10.594 1.00 97.75 85 PHE A N 1
ATOM 662 C CA . PHE A 1 85 ? -9.079 3.731 10.563 1.00 97.75 85 PHE A CA 1
ATOM 663 C C . PHE A 1 85 ? -9.517 3.292 11.966 1.00 97.75 85 PHE A C 1
ATOM 665 O O . PHE A 1 85 ? -10.652 3.572 12.356 1.00 97.75 85 PHE A O 1
ATOM 672 N N . ILE A 1 86 ? -8.627 2.648 12.729 1.00 97.06 86 ILE A N 1
ATOM 673 C CA . ILE A 1 86 ? -8.903 2.209 14.102 1.00 97.06 86 ILE A CA 1
ATOM 674 C C . ILE A 1 86 ? -9.266 3.411 14.983 1.00 97.06 86 ILE A C 1
ATOM 676 O O . ILE A 1 86 ? -10.296 3.381 15.660 1.00 97.06 86 ILE A O 1
ATOM 680 N N . GLU A 1 87 ? -8.476 4.485 14.937 1.00 95.56 87 GLU A N 1
ATOM 681 C CA . GLU A 1 87 ? -8.724 5.713 15.701 1.00 95.56 87 GLU A CA 1
ATOM 682 C C . GLU A 1 87 ? -10.097 6.325 15.377 1.00 95.56 87 GLU A C 1
ATOM 684 O O . GLU A 1 87 ? -10.880 6.625 16.283 1.00 95.56 87 GLU A O 1
ATOM 689 N N . CYS A 1 88 ? -10.434 6.456 14.088 1.00 97.75 88 CYS A N 1
ATOM 690 C CA . CYS A 1 88 ? -11.736 6.966 13.658 1.00 97.75 88 CYS A CA 1
ATOM 691 C C . CYS A 1 88 ? -12.898 6.051 14.074 1.00 97.75 88 CYS A C 1
ATOM 693 O O . CYS A 1 88 ? -13.943 6.552 14.495 1.00 97.75 88 CYS A O 1
ATOM 695 N N . ALA A 1 89 ? -12.740 4.729 13.972 1.00 97.75 89 ALA A N 1
ATOM 696 C CA . ALA A 1 89 ? -13.778 3.769 14.343 1.00 97.75 89 ALA A CA 1
ATOM 697 C C . ALA A 1 89 ? -14.076 3.811 15.850 1.00 97.75 89 ALA A C 1
ATOM 699 O O . ALA A 1 89 ? -15.242 3.862 16.253 1.00 97.75 89 ALA A O 1
ATOM 700 N N . LEU A 1 90 ? -13.034 3.870 16.686 1.00 96.62 90 LEU A N 1
ATOM 701 C CA . LEU A 1 90 ? -13.180 4.016 18.135 1.00 96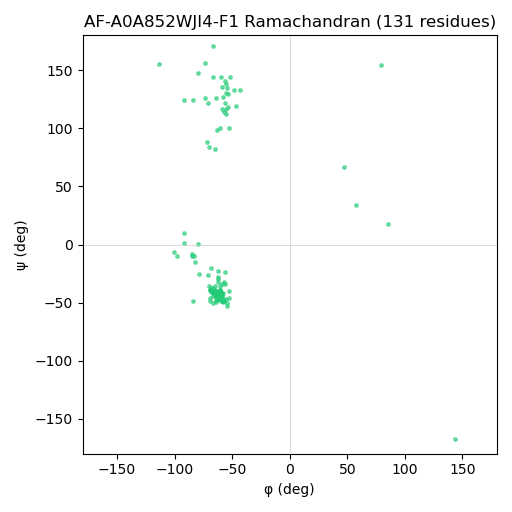.62 90 LEU A CA 1
ATOM 702 C C . LEU A 1 90 ? -13.830 5.357 18.502 1.00 96.62 90 LEU A C 1
ATOM 704 O O . LEU A 1 90 ? -14.749 5.387 19.320 1.00 96.62 90 LEU A O 1
ATOM 708 N N . ALA A 1 91 ? -13.431 6.455 17.850 1.00 97.44 91 ALA A N 1
ATOM 709 C CA . ALA A 1 91 ? -14.059 7.765 18.040 1.00 97.44 91 ALA A CA 1
ATOM 710 C C . ALA A 1 91 ? -15.543 7.784 17.620 1.00 97.44 91 ALA A C 1
ATOM 712 O O . ALA A 1 91 ? -16.343 8.517 18.201 1.00 97.44 91 ALA A O 1
ATOM 713 N N . ALA A 1 92 ? -15.927 6.951 16.648 1.00 98.00 92 ALA A N 1
ATOM 714 C CA . ALA A 1 92 ? -17.313 6.745 16.233 1.00 98.00 92 ALA A CA 1
ATOM 715 C C . ALA A 1 92 ? -18.107 5.797 17.160 1.00 98.00 92 ALA A C 1
ATOM 717 O O . ALA A 1 92 ? -19.288 5.548 16.911 1.00 98.00 92 ALA A O 1
ATOM 718 N N . GLY A 1 93 ? -17.487 5.272 18.222 1.00 98.19 93 GLY A N 1
ATOM 719 C CA . GLY A 1 93 ? -18.133 4.419 19.221 1.00 98.19 93 GLY A CA 1
ATOM 720 C C . GLY A 1 93 ? -18.182 2.932 18.866 1.00 98.19 93 GLY A C 1
ATOM 721 O O . GLY A 1 93 ? -18.981 2.204 19.455 1.00 98.19 93 GLY A O 1
ATOM 722 N N . TRP A 1 94 ? -17.367 2.466 17.913 1.00 98.31 94 TRP A N 1
ATOM 723 C CA . TRP A 1 94 ? -17.269 1.035 17.615 1.00 98.31 94 TRP A CA 1
ATOM 724 C C . TRP A 1 94 ? -16.651 0.278 18.794 1.00 98.31 94 TRP A C 1
ATOM 726 O O . TRP A 1 94 ? -15.745 0.768 19.470 1.00 98.31 94 TRP A O 1
ATOM 736 N N . THR A 1 95 ? -17.121 -0.944 19.036 1.00 96.81 95 THR A N 1
ATOM 737 C CA . THR A 1 95 ? -16.519 -1.826 20.040 1.00 96.81 95 THR A CA 1
ATOM 738 C C . THR A 1 95 ? -15.189 -2.383 19.532 1.00 96.81 95 THR A C 1
ATOM 740 O O . THR A 1 95 ? -14.976 -2.519 18.327 1.00 96.81 95 THR A O 1
ATOM 743 N N . HIS A 1 96 ? -14.298 -2.784 20.445 1.00 95.69 96 HIS A N 1
ATOM 744 C CA . HIS A 1 96 ? -13.021 -3.401 20.061 1.00 95.69 96 HIS A CA 1
ATOM 745 C C . HIS A 1 96 ? -13.213 -4.636 19.163 1.00 95.69 96 HIS A C 1
ATOM 747 O O . HIS A 1 96 ? -12.419 -4.865 18.260 1.00 95.69 96 HIS A O 1
ATOM 753 N N . ASP A 1 97 ? -14.285 -5.408 19.366 1.00 95.38 97 ASP A N 1
ATOM 754 C CA . ASP A 1 97 ? -14.598 -6.589 18.553 1.00 95.38 97 ASP A CA 1
ATOM 755 C C . ASP A 1 97 ? -15.021 -6.233 17.118 1.00 95.38 97 ASP A C 1
ATOM 757 O O . ASP A 1 97 ? -14.580 -6.868 16.156 1.00 95.38 97 ASP A O 1
ATOM 761 N N . GLN A 1 98 ? -15.805 -5.159 16.961 1.00 96.50 98 GLN A N 1
ATOM 762 C CA . GLN A 1 98 ? -16.161 -4.619 15.646 1.00 96.50 98 GLN A CA 1
ATOM 763 C C . GLN A 1 98 ? -14.922 -4.127 14.899 1.00 96.50 98 GLN A C 1
ATOM 765 O O . GLN A 1 98 ? -14.758 -4.432 13.717 1.00 96.50 98 GLN A O 1
ATOM 770 N N . VAL A 1 99 ? -14.031 -3.409 15.590 1.00 97.25 99 VAL A N 1
ATOM 771 C CA . VAL A 1 99 ? -12.779 -2.931 14.994 1.00 97.25 99 VAL A CA 1
ATOM 772 C C . VAL A 1 99 ? -11.886 -4.105 14.597 1.00 97.25 99 VAL A C 1
ATOM 774 O O . VAL A 1 99 ? -11.480 -4.162 13.440 1.00 97.25 99 VAL A O 1
ATOM 777 N N . ARG A 1 100 ? -11.650 -5.080 15.490 1.00 96.38 100 ARG A N 1
ATOM 778 C CA . ARG A 1 100 ? -10.860 -6.289 15.182 1.00 96.38 100 ARG A CA 1
ATOM 779 C C . ARG A 1 100 ? -11.372 -7.004 13.939 1.00 96.38 100 ARG A C 1
ATOM 781 O O . ARG A 1 100 ? -10.584 -7.343 13.065 1.00 96.38 100 ARG A O 1
ATOM 788 N N . THR A 1 101 ? -12.688 -7.179 13.839 1.00 95.44 101 THR A N 1
ATOM 789 C CA . THR A 1 101 ? -13.315 -7.803 12.668 1.00 95.44 101 THR A CA 1
ATOM 790 C C . THR A 1 101 ? -13.048 -6.998 11.394 1.00 95.44 101 THR A C 1
ATOM 792 O O . THR A 1 101 ? -12.735 -7.578 10.358 1.00 95.44 101 THR A O 1
ATOM 795 N N . ALA A 1 102 ? -13.143 -5.668 11.457 1.00 95.50 102 ALA A N 1
ATOM 796 C CA . ALA A 1 102 ? -12.961 -4.798 10.297 1.00 95.50 102 ALA A CA 1
ATOM 797 C C . ALA A 1 102 ? -11.511 -4.742 9.792 1.00 95.50 102 ALA A C 1
ATOM 799 O O . ALA A 1 102 ? -11.301 -4.691 8.582 1.00 95.50 102 ALA A O 1
ATOM 800 N N . VAL A 1 103 ? -10.528 -4.800 10.694 1.00 95.31 103 VAL A N 1
ATOM 801 C CA . VAL A 1 103 ? -9.098 -4.880 10.339 1.00 95.31 103 VAL A CA 1
ATOM 802 C C . VAL A 1 103 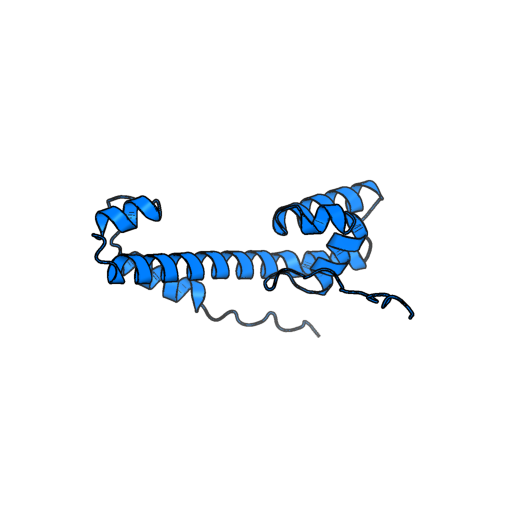? -8.583 -6.322 10.224 1.00 95.31 103 VAL A C 1
ATOM 804 O O . VAL A 1 103 ? -7.387 -6.542 10.081 1.00 95.31 103 VAL A O 1
ATOM 807 N N . LEU A 1 104 ? -9.486 -7.311 10.239 1.00 95.50 104 LEU A N 1
ATOM 808 C CA . LEU A 1 104 ? -9.180 -8.738 10.067 1.00 95.50 104 LEU A CA 1
ATOM 809 C C . LEU A 1 104 ? -8.167 -9.290 11.090 1.00 95.50 104 LEU A C 1
ATOM 811 O O . LEU A 1 104 ? -7.377 -10.181 10.774 1.00 95.50 104 LEU A O 1
ATOM 815 N N . LEU A 1 105 ? -8.200 -8.779 12.321 1.00 94.38 105 LEU A N 1
ATOM 816 C CA . LEU A 1 105 ? -7.385 -9.284 13.423 1.00 94.38 105 LEU A CA 1
ATOM 817 C C . LEU A 1 105 ? -7.994 -10.540 14.037 1.00 94.38 105 LEU A C 1
ATOM 819 O O . LEU A 1 105 ? -9.216 -10.676 14.146 1.00 94.38 105 LEU A O 1
ATOM 823 N N . ASP A 1 106 ? -7.122 -11.430 14.514 1.00 92.56 106 ASP A N 1
ATOM 824 C CA . ASP A 1 106 ? -7.552 -12.549 15.345 1.00 92.56 106 ASP A CA 1
ATOM 825 C C . ASP A 1 106 ? -8.238 -12.026 16.617 1.00 92.56 106 ASP A C 1
ATOM 827 O O . ASP A 1 106 ? -7.851 -11.013 17.204 1.00 92.56 106 ASP A O 1
ATOM 831 N N . THR A 1 107 ? -9.262 -12.747 17.061 1.00 88.00 107 THR A N 1
ATOM 832 C CA . THR A 1 107 ? -9.972 -12.490 18.315 1.00 88.00 107 THR A CA 1
ATOM 833 C C . THR A 1 107 ? -9.078 -12.483 19.553 1.00 88.00 107 THR A C 1
ATOM 835 O O . THR A 1 107 ? -9.451 -11.860 20.544 1.00 88.00 107 THR A O 1
ATOM 838 N N . THR A 1 108 ? -7.915 -13.142 19.510 1.00 90.88 108 THR A N 1
ATOM 839 C CA . THR A 1 108 ? -6.956 -13.175 20.622 1.00 90.88 108 THR A CA 1
ATOM 840 C C . THR A 1 108 ? -5.999 -11.984 20.657 1.00 90.88 108 THR A C 1
ATOM 842 O O . THR A 1 108 ? -5.221 -11.880 21.600 1.00 90.88 108 THR A O 1
ATOM 845 N N . VAL A 1 109 ? -5.983 -11.128 19.630 1.00 92.62 109 VAL A N 1
ATOM 846 C CA . VAL A 1 109 ? -5.093 -9.959 19.581 1.00 92.62 109 VAL A CA 1
ATOM 847 C C . VAL A 1 109 ? -5.734 -8.807 20.343 1.00 92.62 109 VAL A C 1
ATOM 849 O O . VAL A 1 109 ? -6.837 -8.379 20.016 1.00 92.62 109 VAL A O 1
ATOM 852 N N . GLU A 1 110 ? -5.036 -8.259 21.332 1.00 93.69 110 GLU A N 1
ATOM 853 C CA . GLU A 1 110 ? -5.503 -7.059 22.019 1.00 93.69 110 GLU A CA 1
ATOM 854 C C . GLU A 1 110 ? -5.335 -5.825 21.123 1.00 93.69 110 GLU A C 1
ATOM 856 O O . GLU A 1 110 ? -4.246 -5.529 20.628 1.00 93.69 110 GLU A O 1
ATOM 861 N N . LEU A 1 111 ? -6.421 -5.069 20.922 1.00 92.75 111 LEU A N 1
ATOM 862 C CA . LEU A 1 111 ? -6.435 -3.926 19.997 1.00 92.75 111 LEU A CA 1
ATOM 863 C C . LEU A 1 111 ? -5.419 -2.842 20.397 1.00 92.75 111 LEU A C 1
ATOM 865 O O . LEU A 1 111 ? -4.796 -2.223 19.539 1.00 92.75 111 LEU A O 1
ATOM 869 N N . THR A 1 112 ? -5.222 -2.638 21.700 1.00 91.81 112 THR A N 1
ATOM 870 C CA . THR A 1 112 ? -4.252 -1.671 22.235 1.00 91.81 112 THR A CA 1
ATOM 871 C C . THR A 1 112 ? -2.806 -2.092 21.961 1.00 91.81 112 THR A C 1
ATOM 873 O O . THR A 1 112 ? -1.966 -1.251 21.635 1.00 91.81 112 THR A O 1
ATOM 876 N N . GLU A 1 113 ? -2.505 -3.389 22.070 1.00 93.62 113 GLU A N 1
ATOM 877 C CA . GLU A 1 113 ? -1.180 -3.926 21.738 1.00 93.62 113 GLU A CA 1
ATOM 878 C C . GLU A 1 113 ? -0.911 -3.788 20.239 1.00 93.62 113 GLU A C 1
ATOM 880 O O . GLU A 1 113 ? 0.168 -3.354 19.840 1.00 93.62 113 GLU A O 1
ATOM 885 N N . HIS A 1 114 ? -1.922 -4.071 19.415 1.00 95.50 114 HIS A N 1
ATOM 886 C CA . HIS A 1 114 ? -1.835 -3.901 17.969 1.00 95.50 114 HIS A CA 1
ATOM 887 C C . HIS A 1 114 ? -1.579 -2.447 17.558 1.00 95.50 114 HIS A C 1
ATOM 889 O O . HIS A 1 114 ? -0.698 -2.191 16.743 1.00 95.50 114 HIS A O 1
ATOM 895 N N . LEU A 1 115 ? -2.279 -1.481 18.165 1.00 94.31 115 LEU A N 1
ATOM 896 C CA . LEU A 1 115 ? -2.024 -0.052 17.940 1.00 94.31 115 LEU A CA 1
ATOM 897 C C . LEU A 1 115 ? -0.587 0.341 18.302 1.00 94.31 115 LEU A C 1
ATOM 899 O O . LEU A 1 115 ? 0.076 1.030 17.530 1.00 94.31 115 LEU A O 1
ATOM 903 N N . THR A 1 116 ? -0.083 -0.159 19.431 1.00 92.88 116 THR A N 1
ATOM 904 C CA . THR A 1 116 ? 1.302 0.088 19.859 1.00 92.88 116 THR A CA 1
ATOM 905 C C . THR A 1 116 ? 2.306 -0.494 18.856 1.00 92.88 116 THR A C 1
ATOM 907 O O . THR A 1 116 ? 3.320 0.131 18.537 1.00 92.88 116 THR A O 1
ATOM 910 N N . GLU A 1 117 ? 2.035 -1.686 18.319 1.00 92.88 117 GLU A N 1
ATOM 911 C CA . GLU A 1 117 ? 2.883 -2.291 17.291 1.00 92.88 117 GLU A CA 1
ATOM 912 C C . GLU A 1 117 ? 2.816 -1.520 15.963 1.00 92.88 117 GLU A C 1
ATOM 914 O O . GLU A 1 117 ? 3.860 -1.304 15.342 1.00 92.88 117 GLU A O 1
ATOM 919 N N . LEU A 1 118 ? 1.635 -1.053 15.542 1.00 94.06 118 LEU A N 1
ATOM 920 C CA . LEU A 1 118 ? 1.485 -0.199 14.360 1.00 94.06 118 LEU A CA 1
ATOM 921 C C . LEU A 1 118 ? 2.313 1.083 14.499 1.00 94.06 118 LEU A C 1
ATOM 923 O O . LEU A 1 118 ? 3.111 1.383 13.608 1.00 94.06 118 LEU A O 1
ATOM 927 N N . GLU A 1 119 ? 2.203 1.793 15.625 1.00 91.56 119 GLU A N 1
ATOM 928 C CA . GLU A 1 119 ? 3.012 2.985 15.907 1.00 91.56 119 GLU A CA 1
ATOM 929 C C . GLU A 1 119 ? 4.511 2.676 15.792 1.00 91.56 119 GLU A C 1
ATOM 931 O O . GLU A 1 119 ? 5.240 3.351 15.055 1.00 91.56 119 GLU A O 1
ATOM 936 N N . HIS A 1 120 ? 4.982 1.608 16.442 1.00 89.50 120 HIS A N 1
ATOM 937 C CA . HIS A 1 120 ? 6.380 1.200 16.343 1.00 89.50 120 HIS A CA 1
ATOM 938 C C . HIS A 1 120 ? 6.802 0.896 14.903 1.00 89.50 120 HIS A C 1
ATOM 940 O O . HIS A 1 120 ? 7.888 1.299 14.486 1.00 89.50 120 HIS A O 1
ATOM 946 N N . GLN A 1 121 ? 5.987 0.190 14.123 1.00 88.94 121 GLN A N 1
ATOM 947 C CA . GLN A 1 121 ? 6.326 -0.174 12.746 1.00 88.94 121 GLN A CA 1
ATOM 948 C C . GLN A 1 121 ? 6.364 1.040 11.809 1.00 88.94 121 GLN A C 1
ATOM 950 O O . GLN A 1 121 ? 7.261 1.125 10.964 1.00 88.94 121 GLN A O 1
ATOM 955 N N . ILE A 1 122 ? 5.456 1.999 11.998 1.00 88.00 122 ILE A N 1
ATOM 956 C CA . ILE A 1 122 ? 5.393 3.244 11.226 1.00 88.00 122 ILE A CA 1
ATOM 957 C C . ILE A 1 122 ? 6.620 4.116 11.522 1.00 88.00 122 ILE A C 1
ATOM 959 O O . ILE A 1 122 ? 7.313 4.558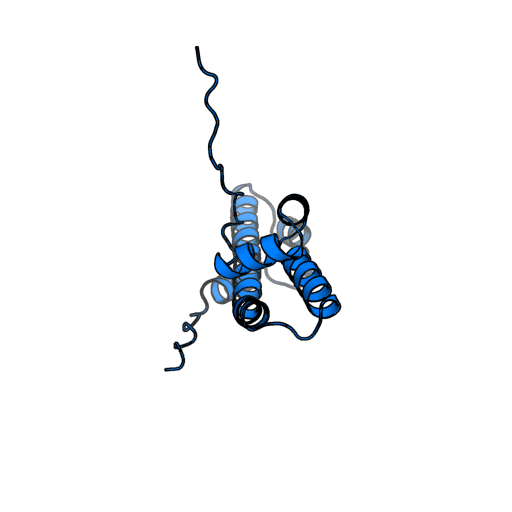 10.594 1.00 88.00 122 ILE A O 1
ATOM 963 N N . PHE A 1 123 ? 6.906 4.332 12.810 1.00 80.94 123 PHE A N 1
ATOM 964 C CA . PHE A 1 123 ? 7.929 5.268 13.285 1.00 80.94 123 PHE A CA 1
ATOM 965 C C . PHE A 1 123 ? 9.311 4.647 13.500 1.00 80.94 123 PHE A C 1
ATOM 967 O O . PHE A 1 123 ? 10.238 5.368 13.870 1.00 80.94 123 PHE A O 1
ATOM 974 N N . ARG A 1 124 ? 9.499 3.345 13.230 1.00 72.56 124 ARG A N 1
ATOM 975 C CA . ARG A 1 124 ? 10.828 2.709 13.199 1.00 72.56 124 ARG A CA 1
ATOM 976 C C . ARG A 1 124 ? 11.786 3.588 12.400 1.00 72.56 124 ARG A C 1
ATOM 978 O O . ARG A 1 124 ? 11.552 3.817 11.207 1.00 72.56 124 ARG A O 1
ATOM 985 N N . GLU A 1 125 ? 12.859 4.052 13.049 1.00 54.75 125 GLU A N 1
ATOM 986 C CA . GLU A 1 125 ? 13.919 4.846 12.426 1.00 54.75 125 GLU A CA 1
ATOM 987 C C . GLU A 1 125 ? 14.436 4.115 11.184 1.00 54.75 125 GLU A C 1
ATOM 989 O O . GLU A 1 125 ? 15.228 3.172 11.252 1.00 54.75 125 GLU A O 1
ATOM 994 N N . ALA A 1 126 ? 13.972 4.549 10.014 1.00 53.28 126 ALA A N 1
ATOM 995 C CA . ALA A 1 126 ? 14.583 4.185 8.756 1.00 53.28 126 ALA A CA 1
ATOM 996 C C . ALA A 1 126 ? 15.903 4.950 8.716 1.00 53.28 126 ALA A C 1
ATOM 998 O O . ALA A 1 126 ? 15.947 6.091 8.259 1.00 53.28 126 ALA A O 1
ATOM 999 N N . ARG A 1 127 ? 16.985 4.375 9.253 1.00 45.41 127 ARG A N 1
ATOM 1000 C CA . ARG A 1 127 ? 18.313 4.922 8.978 1.00 45.41 127 ARG A CA 1
ATOM 1001 C C . ARG A 1 127 ? 18.428 4.947 7.446 1.00 45.41 127 ARG A C 1
ATOM 1003 O O . ARG A 1 127 ? 18.319 3.875 6.843 1.00 45.41 127 ARG A O 1
ATOM 1010 N N . PRO A 1 128 ? 18.561 6.124 6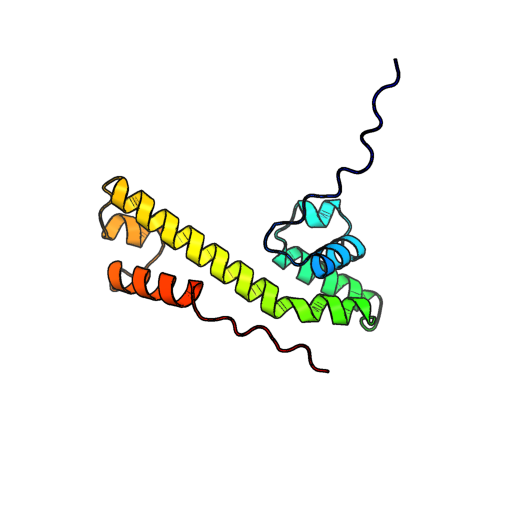.805 1.00 45.66 128 PRO A N 1
ATOM 1011 C CA . PRO A 1 128 ? 18.649 6.176 5.356 1.00 45.66 128 PRO A CA 1
ATOM 1012 C C . PRO A 1 128 ? 19.820 5.285 4.929 1.00 45.66 128 PRO A C 1
ATOM 1014 O O . PRO A 1 128 ? 20.840 5.271 5.634 1.00 45.66 128 PRO A O 1
ATOM 1017 N N . PRO A 1 129 ? 19.705 4.518 3.828 1.00 45.22 129 PRO A N 1
ATOM 1018 C CA . PRO A 1 129 ? 20.878 3.876 3.264 1.00 45.22 129 PRO A CA 1
ATOM 1019 C C . PRO A 1 129 ? 21.902 4.987 3.046 1.00 45.22 129 PRO A C 1
ATOM 1021 O O . PRO A 1 129 ? 21.621 5.970 2.358 1.00 45.22 129 PRO A O 1
ATOM 1024 N N . GLN A 1 130 ? 23.053 4.891 3.717 1.00 41.22 130 GLN A N 1
ATOM 1025 C CA . GLN A 1 130 ? 24.142 5.811 3.427 1.00 41.22 130 GLN A CA 1
ATOM 1026 C C . GLN A 1 130 ? 24.408 5.691 1.924 1.00 41.22 130 GLN A C 1
ATOM 1028 O O . GLN A 1 130 ? 24.518 4.560 1.438 1.00 41.22 130 GLN A O 1
ATOM 1033 N N . PRO A 1 131 ? 24.486 6.802 1.173 1.00 37.97 131 PRO A N 1
ATOM 1034 C CA . PRO A 1 131 ? 25.012 6.720 -0.174 1.00 37.97 131 PRO A CA 1
ATOM 1035 C C . PRO A 1 131 ? 26.413 6.122 -0.044 1.00 37.97 131 PRO A C 1
ATOM 1037 O O . PRO A 1 131 ? 27.285 6.705 0.606 1.00 37.97 131 PRO A O 1
ATOM 1040 N N . TYR A 1 132 ? 26.600 4.913 -0.578 1.00 49.75 132 TYR A N 1
ATOM 1041 C CA . TYR A 1 132 ? 27.929 4.344 -0.730 1.00 49.75 132 TYR A CA 1
ATOM 1042 C C . TYR A 1 132 ? 28.712 5.323 -1.611 1.00 49.75 132 TYR A C 1
ATOM 1044 O O . TYR A 1 132 ? 28.289 5.615 -2.729 1.00 49.75 132 TYR A O 1
ATOM 1052 N N . ARG A 1 133 ? 29.771 5.905 -1.036 1.00 39.00 133 ARG A N 1
ATOM 1053 C CA . ARG A 1 133 ? 30.751 6.727 -1.754 1.00 39.00 133 ARG A CA 1
ATOM 1054 C C . ARG A 1 133 ? 31.514 5.889 -2.766 1.00 39.00 133 ARG A C 1
ATOM 1056 O O . ARG A 1 133 ? 31.806 4.719 -2.432 1.00 39.00 133 ARG A O 1
#

Solvent-accessible surface area (backbone atoms only — not comparable to full-atom values): 7999 Å² total; per-residue (Å²): 134,82,77,79,77,80,73,77,79,68,76,85,72,58,90,67,55,52,67,64,41,49,55,49,27,32,72,58,57,34,58,75,52,44,74,75,41,59,65,72,58,32,46,55,51,17,53,54,52,46,53,74,77,39,83,69,51,72,66,54,55,57,31,55,67,47,45,68,59,35,54,52,47,50,50,35,50,51,44,51,52,51,53,52,50,51,54,53,41,48,74,71,67,50,50,72,68,57,49,32,58,73,72,69,48,60,91,85,59,55,69,68,60,51,51,53,49,44,52,49,64,56,66,52,83,75,73,71,82,72,79,82,126

Foldseek 3Di:
DDDDPPPDPDPPDDPLQDPLLLVLLCVQVNDVVCNPDDVVVSLVSSLVSCVVVHPRDPSNVVSVVCVVVSVLSVVLVVLVVLLVVLVVCVVVVHDPVRSCVVSVHDPPDDPVVSNVVSVCSNPVPPPDPDPDD

Secondary structure (DSSP, 8-state):
--------------TTS-HHHHHHHHHHH-HHHHHHS-HHHHHHHHHHHHHHHSSPPHHHHHHHHTHHHHHHHHHHHHHHHHHHHHHHHHHTT--HHHHHHHTT--TTS-HHHHHHHHHHHHHS--PPPP---

pLDDT: mean 83.33, std 17.31, range [37.84, 98.31]

Organism: Pseudonocardia alni (NCBI:txid33907)